Protein AF-A0A6B0SBE2-F1 (afdb_monomer)

Radius of gyration: 18.07 Å; Cα contacts (8 Å, |Δi|>4): 25; chains: 1; bounding box: 27×18×50 Å

pLDDT: mean 86.37, std 9.15, range [61.44, 95.5]

Sequence (60 aa):
MQLDIDDQLHERLSQRAKEKGFDSAEEYSVVILQNVIDELEAQTSSEEM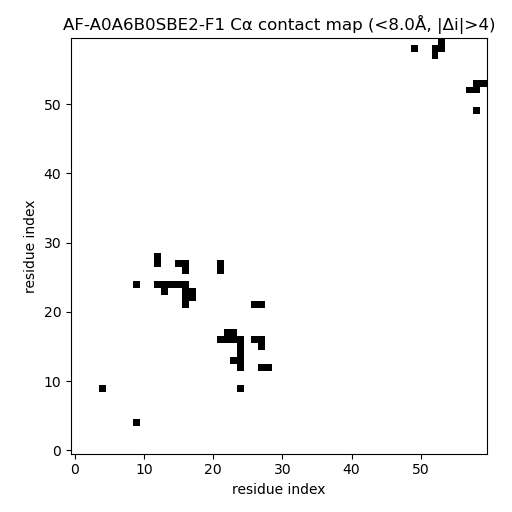ENRLQDLGYLQ

Structure (mmCIF, N/CA/C/O backbone):
data_AF-A0A6B0SBE2-F1
#
_entry.id   AF-A0A6B0SBE2-F1
#
loop_
_atom_site.group_PDB
_atom_site.id
_atom_site.type_symbol
_atom_site.label_atom_id
_atom_site.label_alt_id
_atom_site.label_comp_id
_atom_site.label_asym_id
_atom_site.label_entity_id
_atom_site.label_seq_id
_atom_site.pdbx_PDB_ins_code
_atom_site.Cartn_x
_atom_site.Cartn_y
_atom_site.Cartn_z
_atom_site.occupancy
_atom_site.B_iso_or_equiv
_atom_site.auth_seq_id
_atom_site.auth_comp_id
_atom_site.auth_asym_id
_atom_site.auth_atom_id
_atom_site.pdbx_PDB_model_num
ATOM 1 N N . MET A 1 1 ? -7.803 -3.811 -11.731 1.00 65.75 1 MET A N 1
ATOM 2 C CA . MET A 1 1 ? -8.073 -2.565 -10.984 1.00 65.75 1 MET A CA 1
ATOM 3 C C . MET A 1 1 ? -7.620 -1.419 -11.864 1.00 65.75 1 MET A C 1
ATOM 5 O O . MET A 1 1 ? -6.540 -1.541 -12.422 1.00 65.75 1 MET A O 1
ATOM 9 N N . GLN A 1 2 ? -8.434 -0.382 -12.052 1.00 76.75 2 GLN A N 1
ATOM 10 C CA . GLN A 1 2 ? -8.044 0.790 -12.837 1.00 76.75 2 GLN A CA 1
ATOM 11 C C . GLN A 1 2 ? -7.966 1.978 -11.880 1.00 76.75 2 GLN A C 1
ATOM 13 O O . GLN A 1 2 ? -8.982 2.363 -11.306 1.00 76.75 2 GLN A O 1
ATOM 18 N N . LEU A 1 3 ? -6.751 2.471 -11.646 1.00 82.50 3 LEU A N 1
ATOM 19 C CA . LEU A 1 3 ? -6.498 3.676 -10.863 1.00 82.50 3 LEU A CA 1
ATOM 20 C C . LEU A 1 3 ? -6.355 4.835 -11.844 1.00 82.50 3 LEU A C 1
ATOM 22 O O . LEU A 1 3 ? -5.549 4.756 -12.768 1.00 82.50 3 LEU A O 1
ATOM 26 N N . ASP A 1 4 ? -7.156 5.876 -11.651 1.00 90.31 4 ASP A N 1
ATOM 27 C CA . ASP A 1 4 ? -7.010 7.123 -12.393 1.00 90.31 4 ASP A CA 1
ATOM 28 C C . ASP A 1 4 ? -6.011 8.001 -11.633 1.00 90.31 4 ASP A C 1
ATOM 30 O O . ASP A 1 4 ? -6.322 8.559 -10.578 1.00 90.31 4 ASP A O 1
ATOM 34 N N . ILE A 1 5 ? -4.768 8.000 -12.107 1.00 89.19 5 ILE A N 1
ATOM 35 C CA . ILE A 1 5 ? -3.647 8.748 -11.542 1.00 89.19 5 ILE A CA 1
ATOM 36 C C . ILE A 1 5 ? -2.930 9.483 -12.666 1.00 89.19 5 ILE A C 1
ATOM 38 O O . ILE A 1 5 ? -2.898 9.013 -13.802 1.00 89.19 5 ILE A O 1
ATOM 42 N N . ASP A 1 6 ? -2.337 10.629 -12.344 1.00 93.94 6 ASP A N 1
ATOM 43 C CA . ASP A 1 6 ? -1.564 11.381 -13.324 1.00 93.94 6 ASP A CA 1
ATOM 44 C C . ASP A 1 6 ? -0.269 10.652 -13.735 1.00 93.94 6 ASP A C 1
ATOM 46 O O . ASP A 1 6 ? 0.275 9.809 -13.008 1.00 93.94 6 ASP A O 1
ATOM 50 N N . ASP A 1 7 ? 0.239 11.004 -14.919 1.00 93.44 7 ASP A N 1
ATOM 51 C CA . ASP A 1 7 ? 1.428 10.378 -15.506 1.00 93.44 7 ASP A CA 1
ATOM 52 C C . ASP A 1 7 ? 2.671 10.536 -14.615 1.00 93.44 7 ASP A C 1
ATOM 54 O O . ASP A 1 7 ? 3.511 9.637 -14.544 1.00 93.44 7 ASP A O 1
ATOM 58 N N . GLN A 1 8 ? 2.784 11.653 -13.886 1.00 95.06 8 GLN A N 1
ATOM 59 C CA . GLN A 1 8 ? 3.925 11.912 -13.004 1.00 95.06 8 GLN A CA 1
ATOM 60 C C . GLN A 1 8 ? 3.919 10.974 -11.794 1.00 95.06 8 GLN A C 1
ATOM 62 O O . GLN A 1 8 ? 4.961 10.459 -11.380 1.00 95.06 8 GLN A O 1
ATOM 67 N N . LEU A 1 9 ? 2.750 10.743 -11.204 1.00 93.38 9 LEU A N 1
ATOM 68 C CA . LEU A 1 9 ? 2.561 9.823 -10.099 1.00 93.38 9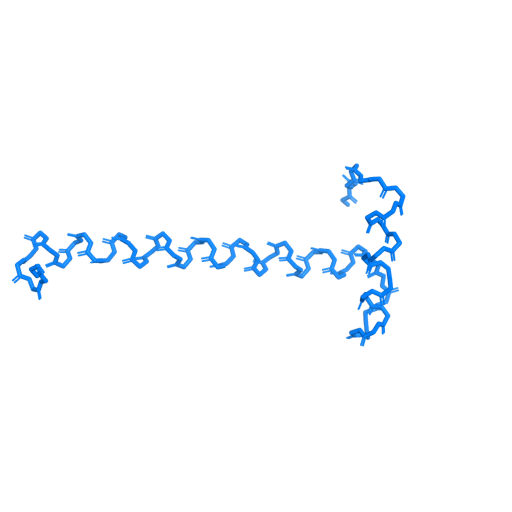 LEU A CA 1
ATOM 69 C C . LEU A 1 9 ? 2.792 8.387 -10.564 1.00 93.38 9 LEU A C 1
ATOM 71 O O . LEU A 1 9 ? 3.490 7.639 -9.876 1.00 93.38 9 LEU A O 1
ATOM 75 N N . HIS A 1 10 ? 2.295 8.027 -11.747 1.00 93.12 10 HIS A N 1
ATOM 76 C CA . HIS A 1 10 ? 2.544 6.722 -12.348 1.00 9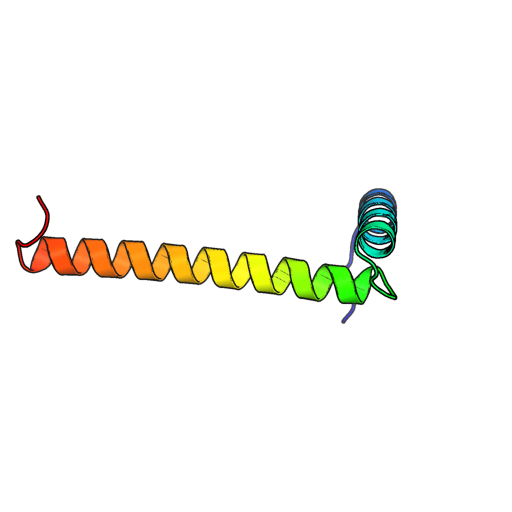3.12 10 HIS A CA 1
ATOM 77 C C . HIS A 1 10 ? 4.043 6.470 -12.595 1.00 93.12 10 HIS A C 1
ATOM 79 O O . HIS A 1 10 ? 4.555 5.405 -12.238 1.00 93.12 10 HIS A O 1
ATOM 85 N N . GLU A 1 11 ? 4.787 7.445 -13.129 1.00 94.69 11 GLU A N 1
ATOM 86 C CA . GLU A 1 11 ? 6.243 7.333 -13.299 1.00 94.69 11 GLU A CA 1
ATOM 87 C C . GLU A 1 11 ? 6.967 7.147 -11.963 1.00 94.69 11 GLU A C 1
ATOM 89 O O . GLU A 1 11 ? 7.831 6.276 -11.835 1.00 94.69 11 GLU A O 1
ATOM 94 N N . ARG A 1 12 ? 6.587 7.914 -10.934 1.00 95.00 12 ARG A N 1
ATOM 95 C CA . ARG A 1 12 ? 7.174 7.790 -9.591 1.00 95.00 12 ARG A CA 1
ATOM 96 C C . ARG A 1 12 ? 6.906 6.420 -8.974 1.00 95.00 12 ARG A C 1
ATOM 98 O O . ARG A 1 12 ? 7.801 5.853 -8.342 1.00 95.00 12 ARG A O 1
ATOM 105 N N . LEU A 1 13 ? 5.698 5.889 -9.150 1.00 93.44 13 LEU A N 1
ATOM 106 C CA . LEU A 1 13 ? 5.332 4.545 -8.705 1.00 93.44 13 LEU A CA 1
ATOM 107 C C . LEU A 1 13 ? 6.113 3.480 -9.479 1.00 93.44 13 LEU A C 1
ATOM 109 O O . LEU A 1 13 ? 6.686 2.596 -8.853 1.00 93.44 13 LEU A O 1
ATOM 113 N N . SER A 1 14 ? 6.230 3.613 -10.802 1.00 93.75 14 SER A N 1
ATOM 114 C CA . SER A 1 14 ? 7.033 2.720 -11.651 1.00 93.75 14 SER A CA 1
ATOM 115 C C . SER A 1 14 ? 8.511 2.705 -11.261 1.00 93.75 14 SER A C 1
ATOM 117 O O . SER A 1 14 ? 9.134 1.643 -11.214 1.00 93.75 14 SER A O 1
ATOM 119 N N . GLN A 1 15 ? 9.098 3.870 -10.975 1.00 95.38 15 GLN A N 1
ATOM 120 C CA . GLN A 1 15 ? 10.493 3.955 -10.550 1.00 95.38 15 GLN A CA 1
ATOM 121 C C . GLN A 1 15 ? 10.696 3.251 -9.205 1.00 95.38 15 GLN A C 1
ATOM 123 O O . GLN A 1 15 ? 11.584 2.409 -9.075 1.00 95.38 15 GLN A O 1
ATOM 128 N N . ARG A 1 16 ? 9.840 3.546 -8.222 1.00 94.44 16 ARG A N 1
ATOM 129 C CA . ARG A 1 16 ? 9.912 2.908 -6.904 1.00 94.44 16 ARG A CA 1
ATOM 130 C C . ARG A 1 16 ? 9.643 1.408 -6.961 1.00 94.44 16 ARG A C 1
ATOM 132 O O . ARG A 1 16 ? 10.309 0.662 -6.250 1.00 94.44 16 ARG A O 1
ATOM 139 N N . ALA A 1 17 ? 8.723 0.967 -7.818 1.00 94.88 17 ALA A N 1
ATOM 140 C CA . ALA A 1 17 ? 8.453 -0.445 -8.060 1.00 94.88 17 ALA A CA 1
ATOM 141 C C . ALA A 1 17 ? 9.735 -1.170 -8.492 1.00 94.88 1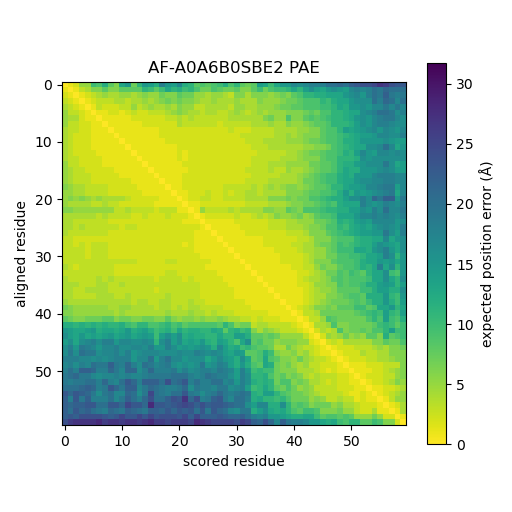7 ALA A C 1
ATOM 143 O O . ALA A 1 17 ? 10.136 -2.137 -7.847 1.00 94.88 17 ALA A O 1
ATOM 144 N N . LYS A 1 18 ? 10.457 -0.631 -9.486 1.00 94.25 18 LYS A N 1
ATOM 145 C CA . LYS A 1 18 ? 11.747 -1.183 -9.938 1.00 94.25 18 LYS A CA 1
ATOM 146 C C . LYS A 1 18 ? 12.809 -1.188 -8.838 1.00 94.25 18 LYS A C 1
ATOM 148 O O . LYS A 1 18 ? 13.489 -2.191 -8.656 1.00 94.25 18 LYS A O 1
ATOM 153 N N . GLU A 1 19 ? 12.944 -0.093 -8.090 1.00 95.50 19 GLU A N 1
ATOM 154 C CA . GLU A 1 19 ? 13.903 0.012 -6.975 1.00 95.50 19 GLU A CA 1
ATOM 155 C C . GLU A 1 19 ? 13.629 -1.005 -5.858 1.00 95.50 19 GLU A C 1
ATOM 157 O O . GLU A 1 19 ? 14.547 -1.428 -5.155 1.00 95.50 19 GLU A O 1
ATOM 162 N N . LYS A 1 20 ? 12.365 -1.398 -5.687 1.00 92.31 20 LYS A N 1
ATOM 163 C CA . LYS A 1 20 ? 11.916 -2.362 -4.680 1.00 92.31 20 LYS A CA 1
ATOM 164 C C . LYS A 1 20 ? 11.771 -3.791 -5.216 1.00 92.31 20 LYS A C 1
ATOM 166 O O . LYS A 1 20 ? 11.466 -4.677 -4.426 1.00 92.31 20 LYS A O 1
ATOM 171 N N . GLY A 1 21 ? 12.039 -4.017 -6.504 1.00 94.31 21 GLY A N 1
ATOM 172 C CA . GLY A 1 21 ? 12.016 -5.340 -7.133 1.00 94.31 21 GLY A CA 1
ATOM 173 C C . GLY A 1 21 ? 10.626 -5.855 -7.512 1.00 94.31 21 GLY A C 1
ATOM 174 O O . GLY A 1 21 ? 10.451 -7.064 -7.595 1.00 94.31 21 GLY A O 1
ATOM 175 N N . PHE A 1 22 ? 9.656 -4.965 -7.718 1.00 94.75 22 PHE A N 1
ATOM 176 C CA . PHE A 1 22 ? 8.322 -5.312 -8.214 1.00 94.75 22 PHE A CA 1
ATOM 177 C C . PHE A 1 22 ? 8.285 -5.350 -9.743 1.00 94.75 22 PHE A C 1
ATOM 179 O O . PHE A 1 22 ? 8.986 -4.580 -10.407 1.00 94.75 22 PHE A O 1
ATOM 186 N N . ASP A 1 23 ? 7.407 -6.190 -10.292 1.00 88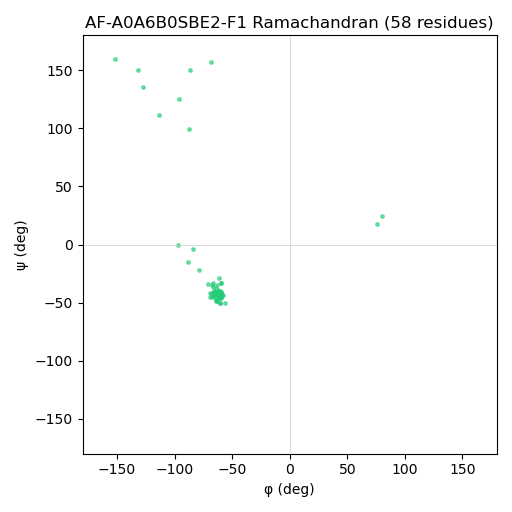.69 23 ASP A N 1
ATOM 187 C CA . ASP A 1 23 ? 7.279 -6.386 -11.739 1.00 88.69 23 ASP A CA 1
ATOM 188 C C . ASP A 1 23 ? 6.487 -5.257 -12.422 1.00 88.69 23 ASP A C 1
ATOM 190 O O . ASP A 1 23 ? 6.635 -5.019 -13.623 1.00 88.69 23 ASP A O 1
ATOM 194 N N . SER A 1 24 ? 5.655 -4.531 -11.665 1.00 91.06 24 SER A N 1
ATOM 195 C CA . SER A 1 24 ? 4.801 -3.456 -12.183 1.00 91.06 24 SER A CA 1
ATOM 196 C C . SER A 1 24 ? 4.494 -2.372 -11.144 1.00 91.06 24 SER A C 1
ATOM 198 O O . SER A 1 24 ? 4.595 -2.589 -9.932 1.00 91.06 24 SER A O 1
ATOM 200 N N . ALA A 1 25 ? 4.096 -1.187 -11.619 1.00 91.25 25 ALA A N 1
ATOM 201 C CA . ALA A 1 25 ? 3.644 -0.100 -10.752 1.00 91.25 25 ALA A CA 1
ATOM 202 C C . ALA A 1 25 ? 2.333 -0.456 -10.043 1.00 91.25 25 ALA A C 1
ATOM 204 O O . ALA A 1 25 ? 2.119 -0.051 -8.902 1.00 91.25 25 ALA A O 1
ATOM 205 N N . GLU A 1 26 ? 1.471 -1.232 -10.695 1.00 90.75 26 GLU A N 1
ATOM 206 C CA . GLU A 1 26 ? 0.197 -1.703 -10.168 1.00 90.75 26 GLU A CA 1
ATOM 207 C C . GLU A 1 26 ? 0.394 -2.619 -8.962 1.00 90.75 26 GLU A C 1
ATOM 209 O O . GLU A 1 26 ? -0.237 -2.406 -7.928 1.00 90.75 26 GLU A O 1
ATOM 214 N N . GLU A 1 27 ? 1.297 -3.596 -9.060 1.00 91.25 27 GLU A N 1
ATOM 215 C CA . GLU A 1 27 ? 1.607 -4.507 -7.954 1.00 91.25 27 GLU A CA 1
ATOM 216 C C . GLU A 1 27 ? 2.167 -3.743 -6.749 1.00 91.25 27 GLU A C 1
ATOM 218 O O . GLU A 1 27 ? 1.697 -3.904 -5.621 1.00 91.25 27 GLU A O 1
ATOM 223 N N . TYR A 1 28 ? 3.101 -2.825 -7.003 1.00 93.31 28 TYR A N 1
ATOM 224 C CA . TYR A 1 28 ? 3.649 -1.955 -5.969 1.00 93.31 28 TYR A CA 1
ATOM 225 C C . TYR A 1 28 ? 2.575 -1.068 -5.319 1.00 93.31 28 TYR A C 1
ATOM 227 O O . TYR A 1 28 ? 2.563 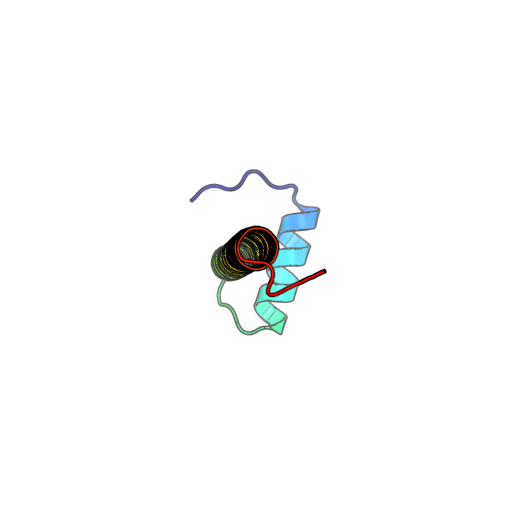-0.883 -4.100 1.00 93.31 28 TYR A O 1
ATOM 235 N N . SER A 1 29 ? 1.643 -0.550 -6.121 1.00 92.50 29 SER A N 1
ATOM 236 C CA . SER A 1 29 ? 0.542 0.290 -5.643 1.00 92.50 29 SER A CA 1
ATOM 237 C C . SER A 1 29 ? -0.412 -0.484 -4.739 1.00 92.50 29 SER A C 1
ATOM 239 O O . SER A 1 29 ? -0.820 0.044 -3.710 1.00 92.50 29 SER A O 1
ATOM 241 N N . VAL A 1 30 ? -0.734 -1.739 -5.07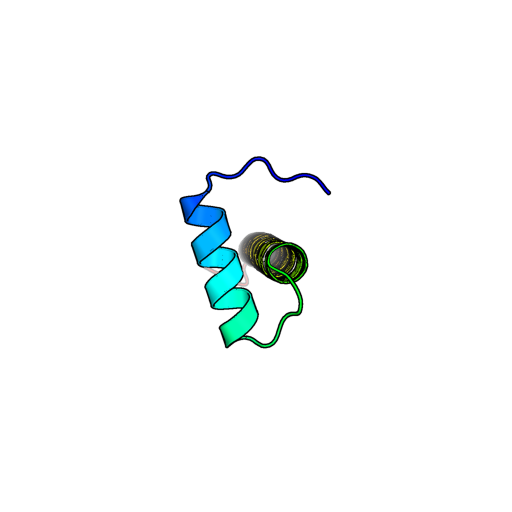3 1.00 93.00 30 VAL A N 1
ATOM 242 C CA . VAL A 1 30 ? -1.569 -2.600 -4.221 1.00 93.00 30 VAL A CA 1
ATOM 243 C C . VAL A 1 30 ? -0.920 -2.805 -2.854 1.00 93.00 30 VAL A C 1
ATOM 245 O O . VAL A 1 30 ? -1.589 -2.633 -1.839 1.00 93.00 30 VAL A O 1
ATOM 248 N N . VAL A 1 31 ? 0.381 -3.105 -2.811 1.00 93.56 31 VAL A N 1
ATOM 249 C CA . VAL A 1 31 ? 1.099 -3.308 -1.541 1.00 93.56 31 VAL A CA 1
ATOM 250 C C . VAL A 1 31 ? 1.134 -2.034 -0.701 1.00 93.56 31 VAL A C 1
ATOM 252 O O . VAL A 1 31 ? 0.897 -2.092 0.502 1.00 93.56 31 VAL A O 1
ATOM 255 N N . ILE A 1 32 ? 1.389 -0.873 -1.314 1.00 93.25 32 ILE A N 1
ATOM 256 C CA . ILE A 1 32 ? 1.336 0.407 -0.592 1.00 93.25 32 ILE A CA 1
ATOM 257 C C . ILE A 1 32 ? -0.057 0.649 -0.023 1.00 93.25 32 ILE A C 1
ATOM 259 O O . ILE A 1 32 ? -0.172 0.988 1.151 1.00 93.25 32 ILE A O 1
ATOM 263 N N . LEU A 1 33 ? -1.101 0.510 -0.844 1.00 92.94 33 LEU A N 1
ATOM 264 C CA . LEU A 1 33 ? -2.470 0.776 -0.412 1.00 92.94 33 LEU A CA 1
ATOM 265 C C . LEU A 1 33 ? -2.876 -0.159 0.729 1.00 92.94 33 LEU A C 1
ATOM 267 O O . LEU A 1 33 ? -3.472 0.314 1.689 1.00 92.94 33 LEU A O 1
ATOM 271 N N . GLN A 1 34 ? -2.496 -1.438 0.667 1.00 93.81 34 GLN A N 1
ATOM 272 C CA . GLN A 1 34 ? -2.735 -2.383 1.757 1.00 93.81 34 GLN A CA 1
ATOM 273 C C . GLN A 1 34 ? -2.037 -1.941 3.045 1.00 93.81 34 GLN A C 1
ATOM 275 O O . GLN A 1 34 ? -2.691 -1.828 4.073 1.00 93.81 34 GLN A O 1
ATOM 280 N N . ASN A 1 35 ? -0.743 -1.613 2.981 1.00 93.50 35 ASN A N 1
ATOM 281 C CA . ASN A 1 35 ? 0.002 -1.169 4.161 1.00 93.50 35 ASN A CA 1
ATOM 282 C C . ASN A 1 35 ? -0.607 0.098 4.778 1.00 93.50 35 ASN A C 1
ATOM 284 O O . ASN A 1 35 ? -0.702 0.204 5.994 1.00 93.50 35 ASN A O 1
ATOM 288 N N . VAL A 1 36 ? -1.042 1.052 3.949 1.00 93.88 36 VAL A N 1
ATOM 289 C CA . VAL A 1 36 ? -1.687 2.282 4.430 1.00 93.88 36 VAL A CA 1
ATOM 290 C C . VAL A 1 36 ? -3.019 1.972 5.114 1.00 93.88 36 VAL A C 1
ATOM 292 O O . VAL A 1 36 ? -3.311 2.562 6.149 1.00 93.88 36 VAL A O 1
ATOM 295 N N . ILE A 1 37 ? -3.823 1.055 4.567 1.00 92.69 37 ILE A N 1
ATOM 296 C CA . ILE A 1 37 ? -5.077 0.630 5.205 1.00 92.69 37 ILE A CA 1
ATOM 297 C C . ILE A 1 37 ? -4.784 -0.042 6.549 1.00 92.69 37 ILE A C 1
ATOM 299 O O . ILE A 1 37 ? -5.365 0.361 7.553 1.00 92.69 37 ILE A O 1
ATOM 303 N N . ASP A 1 38 ? -3.843 -0.986 6.585 1.00 91.75 38 ASP A N 1
ATOM 304 C CA . ASP A 1 38 ? -3.471 -1.705 7.807 1.00 91.75 38 ASP A CA 1
ATOM 305 C C . ASP A 1 38 ? -2.972 -0.738 8.898 1.00 91.75 38 ASP A C 1
ATOM 307 O O . ASP A 1 38 ? -3.325 -0.873 10.069 1.00 91.75 38 ASP A O 1
ATOM 311 N N . GLU A 1 39 ? -2.180 0.274 8.526 1.00 90.50 39 GLU A N 1
ATOM 312 C CA . GLU A 1 39 ? -1.710 1.312 9.449 1.00 90.50 39 GLU A CA 1
ATOM 313 C C . GLU A 1 39 ? -2.859 2.167 10.001 1.00 90.50 39 GLU A C 1
ATOM 315 O O . GLU A 1 39 ? -2.881 2.459 11.199 1.00 90.50 39 GLU A O 1
ATOM 320 N N . LEU A 1 40 ? -3.817 2.559 9.157 1.00 86.69 40 LEU A N 1
ATOM 321 C CA . LEU A 1 40 ? -4.980 3.340 9.583 1.00 86.69 40 LEU A CA 1
ATOM 322 C C . LEU A 1 40 ? -5.887 2.529 10.517 1.00 86.69 40 LEU A C 1
ATOM 324 O O . LEU A 1 40 ? -6.299 3.033 11.560 1.00 86.69 40 LEU A O 1
ATOM 328 N N . GLU A 1 41 ? -6.149 1.263 10.193 1.00 85.31 41 GLU A N 1
ATOM 329 C CA . GLU A 1 41 ? -6.962 0.370 11.026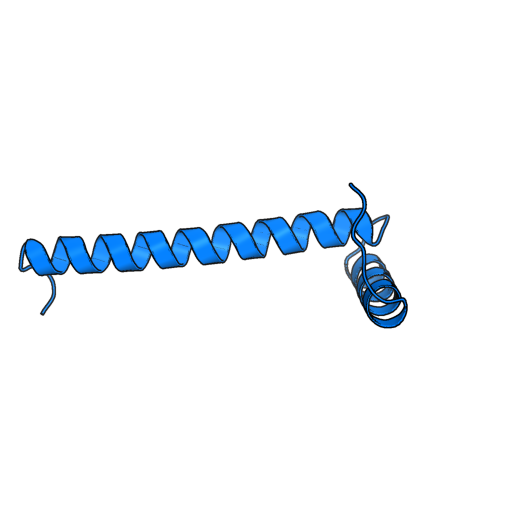 1.00 85.31 41 GLU A CA 1
ATOM 330 C C . GLU A 1 41 ? -6.279 0.044 12.363 1.00 85.31 41 GLU A C 1
ATOM 332 O O . GLU A 1 41 ? -6.939 -0.017 13.407 1.00 85.31 41 GLU A O 1
ATOM 337 N N . ALA A 1 42 ? -4.952 -0.110 12.366 1.00 83.94 42 ALA A N 1
ATOM 338 C CA . ALA A 1 42 ? -4.177 -0.298 13.588 1.00 83.94 42 ALA A CA 1
ATOM 339 C C . ALA A 1 42 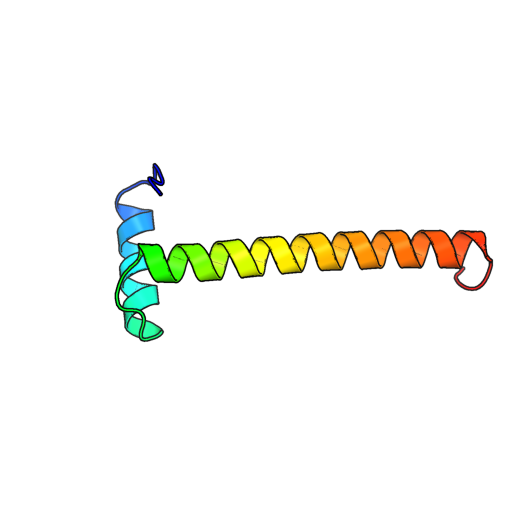? -4.213 0.947 14.490 1.00 83.94 42 ALA A C 1
ATOM 341 O O . ALA A 1 42 ? -4.348 0.809 15.707 1.00 83.94 42 ALA A O 1
ATOM 342 N N . GLN A 1 43 ? -4.138 2.154 13.915 1.00 76.81 43 GLN A N 1
ATOM 343 C CA . GLN A 1 43 ? -4.280 3.404 14.671 1.00 76.81 43 GLN A CA 1
ATOM 344 C C . GLN A 1 43 ? -5.673 3.525 15.290 1.00 76.81 43 GLN A C 1
ATOM 346 O O . GLN A 1 43 ? -5.776 3.752 16.493 1.00 76.81 43 GLN A O 1
ATOM 351 N N . THR A 1 44 ? -6.733 3.274 14.515 1.00 70.44 44 THR A N 1
ATOM 352 C CA . THR A 1 44 ? -8.109 3.272 15.038 1.00 70.44 44 THR A CA 1
ATOM 353 C C . THR A 1 44 ? -8.277 2.253 16.166 1.00 70.44 44 THR A C 1
ATOM 355 O O . THR A 1 44 ? -8.820 2.581 17.216 1.00 70.44 44 THR A O 1
ATOM 358 N N . SER A 1 45 ? -7.737 1.041 16.008 1.00 70.75 45 SER A N 1
ATOM 359 C CA . SER A 1 45 ? -7.800 0.002 17.047 1.00 70.75 45 SER A CA 1
ATOM 360 C C . SER A 1 45 ? -7.058 0.402 18.328 1.00 70.75 45 SER A C 1
ATOM 362 O O . SER A 1 45 ? -7.484 0.046 19.428 1.00 70.75 45 SER A O 1
ATOM 364 N N . SER A 1 46 ? -5.948 1.136 18.202 1.00 72.94 46 SER A N 1
ATOM 365 C CA . SER A 1 46 ? -5.192 1.655 19.346 1.00 72.94 46 SER A CA 1
ATOM 366 C C . SER A 1 46 ? -5.973 2.741 20.083 1.00 72.94 46 SER A C 1
ATOM 368 O O . SER A 1 46 ? -6.076 2.682 21.305 1.00 72.94 46 SER A O 1
ATOM 370 N N . GLU A 1 47 ? -6.576 3.686 19.360 1.00 74.25 47 GLU A N 1
ATOM 371 C CA . GLU A 1 47 ? -7.403 4.749 19.944 1.00 74.25 47 GLU A CA 1
ATOM 372 C C . GLU A 1 47 ? -8.659 4.178 20.622 1.00 74.25 47 GLU A C 1
ATOM 374 O O . GLU A 1 47 ? -9.007 4.565 21.737 1.00 74.25 47 GLU A O 1
ATOM 379 N N . GLU A 1 48 ? -9.331 3.205 20.001 1.00 73.62 48 GLU A N 1
ATOM 380 C CA . GLU A 1 48 ? -10.467 2.502 20.611 1.00 73.62 48 GLU A CA 1
ATOM 381 C C . GLU A 1 48 ? -10.060 1.736 21.880 1.00 73.62 48 GLU A C 1
ATOM 383 O O . GLU A 1 48 ? -10.801 1.722 22.870 1.00 73.62 48 GLU A O 1
ATOM 388 N N . MET A 1 49 ? -8.876 1.115 21.881 1.00 71.94 49 MET A N 1
ATOM 389 C CA . MET A 1 49 ? -8.340 0.427 23.054 1.00 71.94 49 MET A CA 1
ATOM 390 C C . MET A 1 49 ? -7.994 1.406 24.181 1.00 71.94 49 MET A C 1
ATOM 392 O O . MET A 1 49 ? -8.357 1.145 25.328 1.00 71.94 49 MET A O 1
ATOM 396 N N . GLU A 1 50 ? -7.336 2.526 23.876 1.00 76.44 50 GLU A N 1
ATOM 397 C CA . GLU A 1 50 ? -7.012 3.572 24.854 1.00 76.44 50 GLU A CA 1
ATOM 398 C C . GLU A 1 50 ? -8.275 4.167 25.480 1.00 76.44 50 GLU A C 1
ATOM 400 O O . GLU A 1 50 ? -8.371 4.220 26.707 1.00 76.44 50 GLU A O 1
ATOM 405 N N . ASN A 1 51 ? -9.285 4.499 24.669 1.00 77.31 51 ASN A N 1
ATOM 406 C CA . ASN A 1 51 ? -10.577 4.992 25.155 1.00 77.31 51 ASN A CA 1
ATOM 407 C C . ASN A 1 51 ? -11.246 3.985 26.102 1.00 77.31 51 ASN A C 1
ATOM 409 O O . ASN A 1 51 ? -11.717 4.341 27.182 1.00 77.31 51 ASN A O 1
ATOM 413 N N . ARG A 1 52 ? -11.222 2.693 25.754 1.00 73.88 52 ARG A N 1
ATOM 414 C CA . ARG A 1 52 ? -11.791 1.640 26.603 1.00 73.88 52 ARG A CA 1
ATOM 415 C C . ARG A 1 52 ? -11.010 1.439 27.903 1.00 73.88 52 ARG A C 1
ATOM 417 O O . ARG A 1 52 ? -11.602 1.115 28.932 1.00 73.88 52 ARG A O 1
ATOM 424 N N . LEU A 1 53 ? -9.690 1.599 27.880 1.00 80.94 53 LEU A N 1
ATOM 425 C CA . LEU A 1 53 ? -8.862 1.538 29.085 1.00 80.94 53 LEU A CA 1
ATOM 426 C C . LEU A 1 53 ? -9.075 2.763 29.985 1.00 80.94 53 LEU A C 1
ATOM 428 O O . LEU A 1 53 ? -9.057 2.612 31.209 1.00 80.94 53 LEU A O 1
ATOM 432 N N . GLN A 1 54 ? -9.326 3.937 29.401 1.00 78.75 54 GLN A N 1
ATOM 433 C CA . GLN A 1 54 ? -9.711 5.151 30.121 1.00 78.75 54 GLN A CA 1
ATOM 434 C C . GLN A 1 54 ? -11.082 4.988 30.797 1.00 78.75 54 GLN A C 1
ATOM 436 O O . GLN A 1 54 ? -11.207 5.264 31.990 1.00 78.75 54 GLN A O 1
ATOM 441 N N . ASP A 1 55 ? -12.074 4.428 30.094 1.00 81.75 55 ASP A N 1
ATOM 442 C CA . ASP A 1 55 ? -13.401 4.114 30.652 1.00 81.75 55 ASP A CA 1
ATOM 443 C C . ASP A 1 55 ? -13.334 3.132 31.833 1.00 81.75 55 ASP A C 1
ATOM 445 O O . ASP A 1 55 ? -14.122 3.206 32.778 1.00 81.75 55 ASP A O 1
ATOM 449 N N . LEU A 1 56 ? -12.377 2.202 31.799 1.00 82.50 56 LEU A N 1
ATOM 450 C CA . LEU A 1 56 ? -12.129 1.243 32.876 1.00 82.50 56 LEU A CA 1
ATOM 451 C C . LEU A 1 56 ? -11.233 1.805 33.997 1.00 82.50 56 LEU A C 1
ATOM 453 O O . LEU A 1 56 ? -11.019 1.123 35.000 1.00 82.50 56 LEU A O 1
ATOM 457 N N . GLY A 1 57 ? -10.722 3.032 33.852 1.00 80.00 57 GLY A N 1
ATOM 458 C CA . GLY A 1 57 ? -9.887 3.712 34.845 1.00 80.00 57 GLY A CA 1
ATOM 459 C C . GLY A 1 57 ? -8.437 3.219 34.918 1.00 80.00 57 GLY A C 1
ATOM 460 O O . GLY A 1 57 ? -7.764 3.465 35.918 1.00 80.00 57 GLY A O 1
ATOM 461 N N . TYR A 1 58 ? -7.953 2.515 33.890 1.00 80.75 58 TYR A N 1
ATOM 462 C CA . TYR A 1 58 ? -6.568 2.032 33.802 1.00 80.75 58 TYR A CA 1
ATOM 463 C C . TYR A 1 58 ? -5.607 3.041 33.151 1.00 80.75 58 TYR A C 1
ATOM 465 O O . TYR A 1 58 ? -4.394 2.890 33.291 1.00 80.75 58 TYR A O 1
ATOM 473 N N . LEU A 1 59 ? -6.131 4.061 32.468 1.00 67.75 59 LEU A N 1
ATOM 474 C CA . LEU A 1 59 ? -5.389 5.176 31.867 1.00 67.75 59 LEU A CA 1
ATOM 475 C C . LEU A 1 59 ? -6.007 6.507 32.346 1.00 67.75 59 LEU A C 1
ATOM 477 O O . LEU A 1 59 ? -7.233 6.608 32.417 1.00 67.75 59 LEU A O 1
ATOM 481 N N . GLN A 1 60 ? -5.170 7.487 32.728 1.00 61.44 60 GLN A N 1
ATOM 482 C CA . GLN A 1 60 ? -5.565 8.838 33.175 1.00 61.44 60 GLN A CA 1
ATOM 483 C C . GLN A 1 60 ? -5.088 9.910 32.203 1.00 61.44 60 GLN A C 1
ATOM 485 O O . GLN A 1 60 ? -3.892 9.855 31.836 1.00 61.44 60 GLN A O 1
#

Foldseek 3Di:
DDDDDDPVVLVVLQVVCVVVVHPHSVVSVVVVVVVVVVVVVVVVVVVVVQVVCVVVVNHD

Solvent-accessible surface area (backbone atoms only — not comparable to full-atom values): 3497 Å² total; per-residue (Å²): 137,87,80,93,70,56,71,68,58,50,51,53,39,37,52,52,11,55,77,71,72,41,97,37,37,65,62,40,47,51,54,51,54,50,51,54,50,55,51,52,52,51,49,52,51,49,53,55,48,50,52,53,34,36,76,71,66,78,47,133

Secondary structure (DSSP, 8-state):
------HHHHHHHHHHHHHHT-S-HHHHHHHHHHHHHHHHHHHHHHHHHHHHHHHTTS--

InterPro domains:
  IPR010985 Ribbon-helix-helix [SSF47598] (4-58)

Nearest PDB structures (foldseek):
  5zkt-assembly1_A  TM=6.717E-01  e=9.425E+00  Oryza sativa Japonica Group
  7vp2-assembly1_B  TM=6.607E-01  e=8.793E+00  Arabidopsis thaliana

Mean predicted aligned error: 7.72 Å

Organism: NCBI:txid2692200